Protein AF-A0A7W1UI11-F1 (afdb_monomer)

Mean predicted aligned error: 8.36 Å

Nearest PDB structures (foldseek):
  1vdd-assembly1_A  TM=9.676E-01  e=5.741E-12  Deinococcus radiodurans
  3vdu-assembly1_A-2  TM=9.686E-01  e=1.381E-11  Caldanaerobacter subterraneus subsp. tengcongensis MB4
  3vdp-assembly2_C  TM=9.507E-01  e=2.902E-11  Caldanaerobacter subterraneus subsp. tengcongensis MB4
  8k3f-assembly1_B  TM=9.286E-01  e=9.710E-10  Campylobacter jejuni
  4o6o-assembly1_B  TM=8.592E-01  e=4.621E-10  Caldanaerobacter subterraneus subsp. tengcongensis MB4

Secondary structure (DSSP, 8-state):
-----------SSSPPPSHHHHHHHHHHTSTT--HHHHHHHHHHHHHS-HHHHHHHHHHHHHHHHH-EE-TTT--EESSSS-HHHH-TTSEEEEEEE-SSHHHHHHHHHHT---EEEE-

Radius of gyration: 2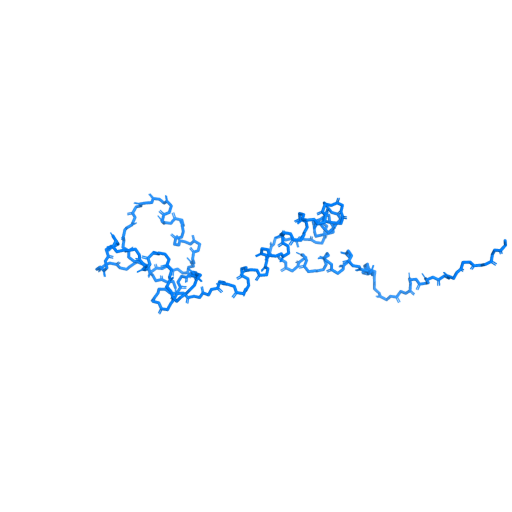2.81 Å; Cα contacts (8 Å, |Δi|>4): 113; chains: 1; bounding box: 36×31×79 Å

Solvent-accessible surface area (backbone atoms only — not comparable to full-atom values): 7187 Å² total; per-residue (Å²): 132,87,83,85,84,79,85,82,86,82,88,80,73,100,65,72,80,59,73,57,37,53,48,19,57,59,42,36,73,42,90,93,32,50,69,72,53,14,46,52,49,29,56,47,52,71,70,44,56,69,68,62,48,46,52,54,55,46,54,57,47,47,54,69,73,52,52,42,56,11,79,84,30,47,36,72,11,81,46,67,55,21,74,71,80,68,41,85,85,43,42,86,88,45,73,50,77,43,91,42,63,70,59,51,53,57,46,54,74,66,62,81,64,58,51,42,61,35,72

Sequence (119 aa):
MLETTPTKHTRANGQPQGLVARLSRELVRLPGIGQKTAQRLAFHLMKTDREEALRLADAIRDVKEGVSFCTQCRNIAEGPLCEICLDPKRDTTTILVVEEPSTLYAIEQSRAFRGLYHV

Foldseek 3Di:
DDDDDDPDDDDDPPQDDDDLSVQLVVQCVDPPAHSVNSSVVSVVLVVDDPVVSVVVVVVVVCCVPQWDAAPPARAIPSDNHHPLVVDPQADAVDEAEDDDNVVVVVVVVVVPHRHHYHD

pLDDT: mean 88.62, std 17.82, range [30.17, 98.06]

Structure (mmCIF, N/CA/C/O backbone):
data_AF-A0A7W1UI11-F1
#
_entry.id   AF-A0A7W1UI11-F1
#
loop_
_atom_site.group_PDB
_atom_site.id
_atom_site.type_symbol
_atom_site.label_atom_id
_atom_site.label_alt_id
_atom_site.label_comp_id
_atom_site.label_asym_id
_atom_site.label_entity_id
_atom_site.label_seq_id
_atom_site.pdbx_PDB_ins_code
_atom_site.Cartn_x
_atom_site.Cartn_y
_atom_site.Cartn_z
_atom_site.occupancy
_atom_site.B_iso_or_equiv
_atom_site.auth_seq_id
_atom_site.auth_comp_id
_atom_site.auth_asym_id
_atom_site.auth_atom_id
_atom_site.pdbx_PDB_model_num
ATOM 1 N N . MET A 1 1 ? 16.795 -4.894 -54.091 1.00 37.38 1 MET A N 1
ATOM 2 C CA . MET A 1 1 ? 16.949 -3.425 -54.172 1.00 37.38 1 MET A CA 1
ATOM 3 C C . MET A 1 1 ? 15.680 -2.856 -53.567 1.00 37.38 1 MET A C 1
ATOM 5 O O . MET A 1 1 ? 14.623 -3.234 -54.041 1.00 37.38 1 MET A O 1
ATOM 9 N N . LEU A 1 2 ? 15.765 -2.437 -52.298 1.00 39.41 2 LEU A N 1
ATOM 10 C CA . LEU A 1 2 ? 15.661 -1.025 -51.877 1.00 39.41 2 LEU A CA 1
ATOM 11 C C . LEU A 1 2 ? 14.221 -0.529 -52.142 1.00 39.41 2 LEU A C 1
ATOM 13 O O . LEU A 1 2 ? 13.772 -0.572 -53.271 1.00 39.41 2 LEU A O 1
ATOM 17 N N . GLU A 1 3 ? 13.429 -0.109 -51.159 1.00 30.17 3 GLU A N 1
ATOM 18 C CA . GLU A 1 3 ? 13.784 0.916 -50.180 1.00 30.17 3 GLU A CA 1
ATOM 19 C C . GLU A 1 3 ? 13.030 0.753 -48.849 1.00 30.17 3 GLU A C 1
ATOM 21 O O . GLU A 1 3 ? 11.825 0.531 -48.773 1.00 30.17 3 GLU A O 1
ATOM 26 N N . THR A 1 4 ? 13.806 0.893 -47.781 1.00 41.31 4 THR A N 1
ATOM 27 C CA . THR A 1 4 ? 13.412 1.103 -46.393 1.00 41.31 4 THR A CA 1
ATOM 28 C C . THR A 1 4 ? 12.702 2.447 -46.222 1.00 41.31 4 THR A C 1
ATOM 30 O O . THR A 1 4 ? 13.314 3.492 -46.451 1.00 41.31 4 THR A O 1
ATOM 33 N N . THR A 1 5 ? 11.459 2.453 -45.739 1.00 38.31 5 THR A N 1
ATOM 34 C CA . THR A 1 5 ? 10.789 3.692 -45.314 1.00 38.31 5 THR A CA 1
ATOM 35 C C . THR A 1 5 ? 11.378 4.163 -43.975 1.00 38.31 5 THR A C 1
ATOM 37 O O . THR A 1 5 ? 11.364 3.402 -43.005 1.00 38.31 5 THR A O 1
ATOM 40 N N . PRO A 1 6 ? 11.901 5.398 -43.873 1.00 42.25 6 PRO A N 1
ATOM 41 C CA . PRO A 1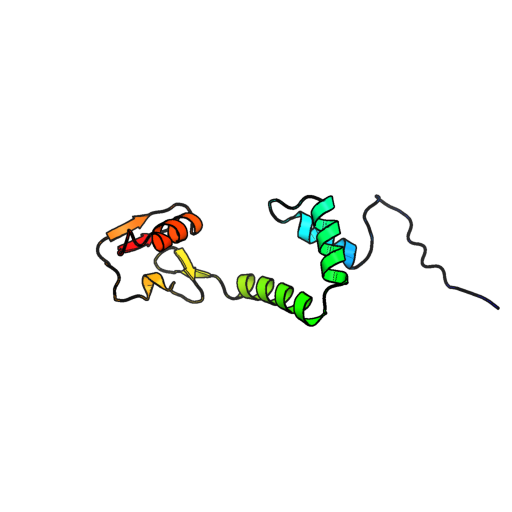 6 ? 12.587 5.868 -42.680 1.00 42.25 6 PRO A CA 1
ATOM 42 C C . PRO A 1 6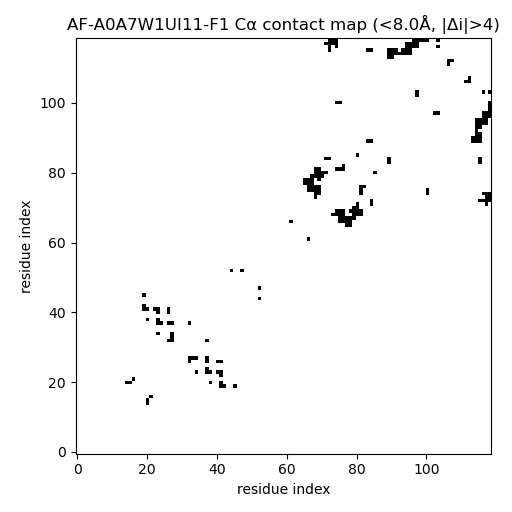 ? 11.587 6.479 -41.690 1.00 42.25 6 PRO A C 1
ATOM 44 O O . PRO A 1 6 ? 11.067 7.573 -41.911 1.00 42.25 6 PRO A O 1
ATOM 47 N N . THR A 1 7 ? 11.355 5.836 -40.546 1.00 49.25 7 THR A N 1
ATOM 48 C CA . THR A 1 7 ? 10.735 6.496 -39.386 1.00 49.25 7 THR A CA 1
ATOM 49 C C . THR A 1 7 ? 11.756 7.433 -38.741 1.00 49.25 7 THR A C 1
ATOM 51 O O . THR A 1 7 ? 12.458 7.101 -37.789 1.00 49.25 7 THR A O 1
ATOM 54 N N . LYS A 1 8 ? 11.854 8.647 -39.293 1.00 43.69 8 LYS A N 1
ATOM 55 C CA . LYS A 1 8 ? 12.541 9.786 -38.674 1.00 43.69 8 LYS A CA 1
ATOM 56 C C . LYS A 1 8 ? 11.945 10.042 -37.281 1.00 43.69 8 LYS A C 1
ATOM 58 O O . LYS A 1 8 ? 10.849 10.578 -37.151 1.00 43.69 8 LYS A O 1
ATOM 63 N N . HIS A 1 9 ? 12.681 9.685 -36.233 1.00 51.69 9 HIS A N 1
ATOM 64 C CA . HIS A 1 9 ? 12.420 10.093 -34.849 1.00 51.69 9 HIS A CA 1
ATOM 65 C C . HIS A 1 9 ? 13.489 11.099 -34.413 1.00 51.69 9 HIS A C 1
ATOM 67 O O . HIS A 1 9 ? 14.541 10.737 -33.895 1.00 51.69 9 HIS A O 1
ATOM 73 N N . THR A 1 10 ? 13.269 12.385 -34.693 1.00 44.38 10 THR A N 1
ATOM 74 C CA . THR A 1 10 ? 14.129 13.524 -34.303 1.00 44.38 10 THR A CA 1
ATOM 75 C C . THR A 1 10 ? 13.267 14.791 -34.491 1.00 44.38 10 THR A C 1
ATOM 77 O O . THR A 1 10 ? 12.758 14.952 -35.591 1.00 44.38 10 THR A O 1
ATOM 80 N N 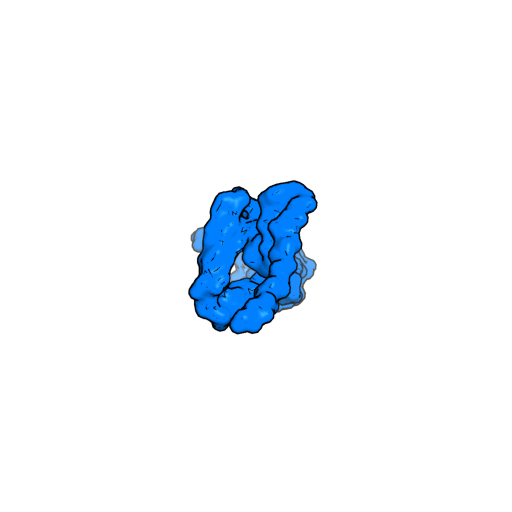. ARG A 1 11 ? 12.993 15.738 -33.577 1.00 51.81 11 ARG A N 1
ATOM 81 C CA . ARG A 1 11 ? 13.458 16.151 -32.233 1.00 51.81 11 ARG A CA 1
ATOM 82 C C . ARG A 1 11 ? 12.410 17.138 -31.654 1.00 51.81 11 ARG A C 1
ATOM 84 O O . ARG A 1 11 ? 11.914 17.956 -32.418 1.00 51.81 11 ARG A O 1
ATOM 91 N N . ALA A 1 12 ? 12.179 17.136 -30.335 1.00 42.69 12 ALA A N 1
ATOM 92 C CA . ALA A 1 12 ? 11.861 18.315 -29.501 1.00 42.69 12 ALA A CA 1
ATOM 93 C C . ALA A 1 12 ? 11.927 17.876 -28.022 1.00 42.69 12 ALA A C 1
ATOM 95 O O . ALA A 1 12 ? 11.048 17.160 -27.557 1.00 42.69 12 ALA A O 1
ATOM 96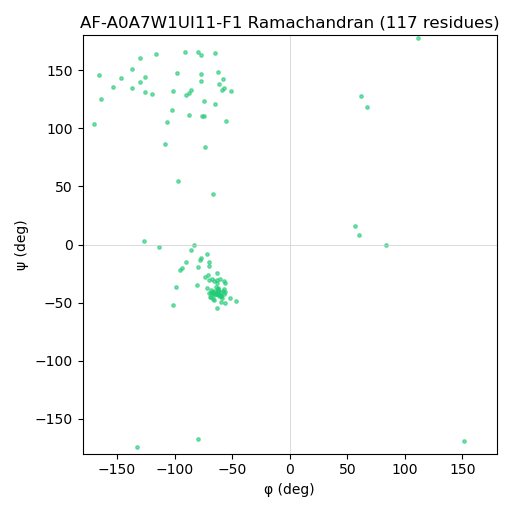 N N . ASN A 1 13 ? 13.006 18.250 -27.323 1.00 43.34 13 ASN A N 1
ATOM 97 C CA . ASN A 1 13 ? 13.445 17.751 -26.006 1.00 43.34 13 ASN A CA 1
ATOM 98 C C . ASN A 1 13 ? 13.775 16.247 -25.970 1.00 43.34 13 ASN A C 1
ATOM 100 O O . ASN A 1 13 ? 12.990 15.414 -26.400 1.00 43.34 13 ASN A O 1
ATOM 104 N N . GLY A 1 14 ? 14.962 15.890 -25.466 1.00 48.75 14 GLY A N 1
ATOM 105 C CA . GLY A 1 14 ? 15.543 14.534 -25.451 1.00 48.75 14 GLY A CA 1
ATOM 106 C C . GLY A 1 14 ? 14.824 13.500 -24.573 1.00 48.75 14 GLY A C 1
ATOM 107 O O . GLY A 1 14 ? 15.468 12.750 -23.848 1.00 48.75 14 GLY A O 1
ATOM 108 N N . GLN A 1 15 ? 13.495 13.469 -24.606 1.00 54.09 15 GLN A N 1
ATOM 109 C CA . GLN A 1 15 ? 12.672 12.457 -23.969 1.00 54.09 15 GLN A CA 1
ATOM 110 C C . GLN A 1 15 ? 12.513 11.262 -24.921 1.00 54.09 15 GLN A C 1
ATOM 112 O O . GLN A 1 15 ? 12.206 11.452 -26.101 1.00 54.09 15 GLN A O 1
ATOM 117 N N . PRO A 1 16 ? 12.692 10.024 -24.437 1.00 53.31 16 PRO A N 1
ATOM 118 C CA . PRO A 1 16 ? 12.475 8.845 -25.259 1.00 53.31 16 PRO A CA 1
ATOM 119 C C . PRO A 1 16 ? 11.003 8.780 -25.730 1.00 53.31 16 PRO A C 1
ATOM 121 O O . PRO A 1 16 ? 10.065 9.096 -24.989 1.00 53.31 16 PRO A O 1
ATOM 124 N N . GLN A 1 17 ? 10.797 8.422 -26.999 1.00 67.19 17 GLN A N 1
ATOM 125 C CA . GLN A 1 17 ? 9.484 8.178 -27.611 1.00 67.19 17 GLN A CA 1
ATOM 126 C C . GLN A 1 17 ? 9.211 6.662 -27.606 1.00 67.19 17 GLN A C 1
ATOM 128 O O . GLN A 1 17 ? 10.149 5.871 -27.682 1.00 67.19 17 GLN A O 1
ATOM 133 N N . GLY A 1 18 ? 7.945 6.246 -27.475 1.00 87.69 18 GLY A N 1
ATOM 134 C CA . GLY A 1 18 ? 7.541 4.828 -27.457 1.00 87.69 18 GLY A CA 1
ATOM 135 C C . GLY A 1 18 ? 7.015 4.306 -26.110 1.00 87.69 18 GLY A C 1
ATOM 136 O O . GLY A 1 18 ? 6.961 5.028 -25.111 1.00 87.69 18 GLY A O 1
ATOM 137 N N . LEU A 1 19 ? 6.597 3.033 -26.088 1.00 92.31 19 LEU A N 1
ATOM 138 C CA . LEU A 1 19 ? 5.901 2.407 -24.949 1.00 92.31 19 LEU A CA 1
ATOM 139 C C . LEU A 1 19 ? 6.764 2.339 -23.678 1.00 92.31 19 LEU A C 1
ATOM 141 O O . LEU A 1 19 ? 6.298 2.696 -22.598 1.00 92.31 19 LEU A O 1
ATOM 145 N N . VAL A 1 20 ? 8.043 1.974 -23.813 1.00 92.44 20 VAL A N 1
ATOM 146 C CA . VAL A 1 20 ? 8.999 1.908 -22.688 1.00 92.44 20 VAL A CA 1
ATOM 147 C C . VAL A 1 20 ? 9.203 3.282 -22.052 1.00 92.44 20 VAL A C 1
ATOM 149 O O . VAL A 1 20 ? 9.263 3.420 -20.832 1.00 92.44 20 VAL A O 1
ATOM 152 N N . ALA A 1 21 ? 9.258 4.327 -22.874 1.00 92.50 21 ALA A N 1
ATOM 153 C CA . ALA A 1 21 ? 9.430 5.687 -22.397 1.00 92.50 21 ALA A CA 1
ATOM 154 C C . ALA A 1 21 ? 8.211 6.200 -21.629 1.00 92.50 21 ALA A C 1
ATOM 156 O O . ALA A 1 21 ? 8.355 6.887 -20.620 1.00 92.50 21 ALA A O 1
ATOM 157 N N . ARG A 1 22 ? 7.007 5.848 -22.098 1.00 95.19 22 ARG A N 1
ATOM 158 C CA . ARG A 1 22 ? 5.762 6.127 -21.378 1.00 95.19 22 ARG A CA 1
ATOM 159 C C . ARG A 1 22 ? 5.777 5.464 -20.002 1.00 95.19 22 ARG A C 1
ATOM 161 O O . ARG A 1 22 ? 5.542 6.157 -19.020 1.00 95.19 22 ARG A O 1
ATOM 168 N N . LEU A 1 23 ? 6.112 4.175 -19.930 1.00 96.19 23 LEU A N 1
ATOM 169 C CA . LEU A 1 23 ? 6.206 3.452 -18.659 1.00 96.19 23 LEU A CA 1
ATOM 170 C C . LEU A 1 23 ? 7.225 4.101 -17.712 1.00 96.19 23 LEU A C 1
ATOM 172 O O . LEU A 1 23 ? 6.913 4.357 -16.555 1.00 96.19 23 LEU A O 1
ATOM 176 N N . SER A 1 24 ? 8.412 4.452 -18.217 1.00 96.25 24 SER A N 1
ATOM 177 C CA . SER A 1 24 ? 9.424 5.153 -17.420 1.00 96.25 24 SER A CA 1
ATOM 178 C C . SER A 1 24 ? 8.905 6.477 -16.853 1.00 96.25 24 SER A C 1
ATOM 180 O O . SER A 1 24 ? 9.214 6.796 -15.711 1.00 96.25 24 SER A O 1
ATOM 182 N N . ARG A 1 25 ? 8.122 7.257 -17.611 1.00 95.69 25 ARG A N 1
ATOM 183 C CA . ARG A 1 25 ? 7.560 8.525 -17.114 1.00 95.69 25 ARG A CA 1
ATOM 184 C C . ARG A 1 25 ? 6.555 8.322 -15.987 1.00 95.69 25 ARG A C 1
ATOM 186 O O . ARG A 1 25 ? 6.592 9.091 -15.034 1.00 95.69 25 ARG A O 1
ATOM 193 N N . GLU A 1 26 ? 5.702 7.303 -16.065 1.00 96.69 26 GLU A N 1
ATOM 194 C CA . GLU A 1 26 ? 4.766 7.008 -14.972 1.00 96.69 26 GLU A CA 1
ATOM 195 C C . GLU A 1 26 ? 5.505 6.523 -13.719 1.00 96.69 26 GLU A C 1
ATOM 197 O O . GLU A 1 26 ? 5.211 6.982 -12.619 1.00 96.69 26 GLU A O 1
ATOM 202 N N . LEU A 1 27 ? 6.532 5.681 -13.877 1.00 97.31 27 LEU A N 1
ATOM 203 C CA . LEU A 1 27 ? 7.320 5.173 -12.749 1.00 97.31 27 LEU A CA 1
ATOM 204 C C . LEU A 1 27 ? 8.068 6.278 -11.989 1.00 97.31 27 LEU A C 1
ATOM 206 O O . LEU A 1 27 ? 8.202 6.180 -10.775 1.00 97.31 27 LEU A O 1
ATOM 210 N N . VAL A 1 28 ? 8.518 7.344 -12.663 1.00 97.50 28 VAL A N 1
ATOM 211 C CA . VAL A 1 28 ? 9.163 8.504 -12.007 1.00 97.50 28 VAL A CA 1
ATOM 212 C C . VAL A 1 28 ? 8.225 9.237 -11.046 1.00 97.50 28 VAL A C 1
ATOM 214 O O . VAL A 1 28 ? 8.688 9.911 -10.131 1.00 97.50 28 VAL A O 1
ATOM 217 N N . ARG A 1 29 ? 6.908 9.145 -11.245 1.00 96.38 29 ARG A N 1
ATOM 218 C CA . ARG A 1 29 ? 5.930 9.846 -10.399 1.00 96.38 29 ARG A CA 1
ATOM 219 C C . ARG A 1 29 ? 5.728 9.166 -9.047 1.00 96.38 29 ARG A C 1
ATOM 221 O O . ARG A 1 29 ? 5.089 9.751 -8.177 1.00 96.38 29 ARG A O 1
ATOM 228 N N . LEU A 1 30 ? 6.239 7.948 -8.877 1.00 97.12 30 LEU A N 1
ATOM 229 C CA . LEU A 1 30 ? 6.156 7.220 -7.619 1.00 97.12 30 LEU A CA 1
ATOM 230 C C . LEU A 1 30 ? 7.191 7.758 -6.616 1.00 97.12 30 LEU A C 1
ATOM 232 O O . LEU A 1 30 ? 8.331 8.049 -7.000 1.00 97.12 30 LEU A O 1
ATOM 236 N N . PRO A 1 31 ? 6.828 7.873 -5.326 1.00 96.44 31 PRO A N 1
ATOM 237 C CA . PRO 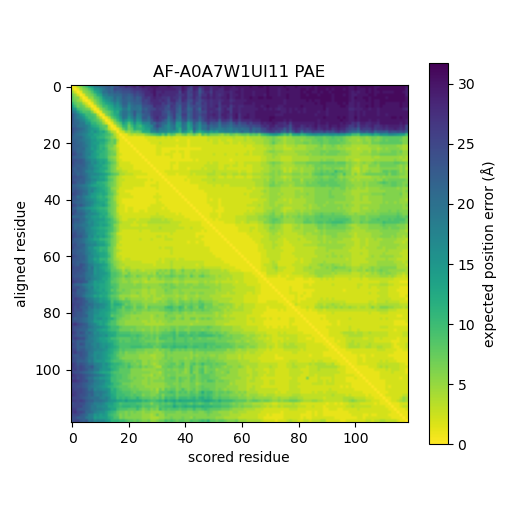A 1 31 ? 7.753 8.343 -4.303 1.00 96.44 31 PRO A CA 1
ATOM 238 C C . PRO A 1 31 ? 8.985 7.429 -4.234 1.00 96.44 31 PRO A C 1
ATOM 240 O O . PRO A 1 31 ? 8.876 6.205 -4.239 1.00 96.44 31 PRO A O 1
ATOM 243 N N . GLY A 1 32 ? 10.176 8.031 -4.196 1.00 96.81 32 GLY A N 1
ATOM 244 C CA . GLY A 1 32 ? 11.447 7.303 -4.107 1.00 96.81 32 GLY A CA 1
ATOM 245 C C . GLY A 1 32 ? 12.016 6.778 -5.434 1.00 96.81 32 GLY A C 1
ATOM 246 O O . GLY A 1 32 ? 13.112 6.214 -5.433 1.00 96.81 32 GLY A O 1
ATOM 247 N N . ILE A 1 33 ? 11.351 6.986 -6.580 1.00 97.69 33 ILE A N 1
ATOM 248 C CA . ILE A 1 33 ? 11.841 6.517 -7.887 1.00 97.69 33 ILE A CA 1
ATOM 249 C C . ILE A 1 33 ? 12.366 7.679 -8.743 1.00 97.69 33 ILE A C 1
ATOM 251 O O . ILE A 1 33 ? 11.620 8.433 -9.357 1.00 97.69 33 ILE A O 1
ATOM 255 N N . GLY A 1 34 ? 13.693 7.782 -8.859 1.00 96.19 34 GLY 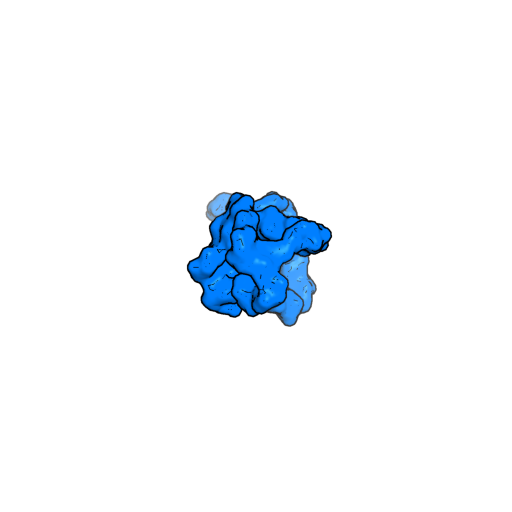A N 1
ATOM 256 C CA . GLY A 1 34 ? 14.345 8.722 -9.780 1.00 96.19 34 GLY A CA 1
ATOM 257 C C . GLY A 1 34 ? 14.384 8.240 -11.239 1.00 96.19 34 GLY A C 1
ATOM 258 O O . GLY A 1 34 ? 14.243 7.050 -11.520 1.00 96.19 34 GLY A O 1
ATOM 259 N N . GLN A 1 35 ? 14.682 9.154 -12.174 1.00 96.00 35 GLN A N 1
ATOM 260 C CA . GLN A 1 35 ? 14.754 8.904 -13.631 1.00 96.00 35 GLN A CA 1
ATOM 261 C C . GLN A 1 35 ? 15.551 7.642 -14.009 1.00 96.00 35 GLN A C 1
ATOM 263 O O . GLN A 1 35 ? 15.069 6.791 -14.754 1.00 96.00 35 GLN A O 1
ATOM 268 N N . LYS A 1 36 ? 16.761 7.481 -13.451 1.00 94.94 36 LYS A N 1
ATOM 269 C CA . LYS A 1 36 ? 17.635 6.326 -13.725 1.00 94.94 36 LYS 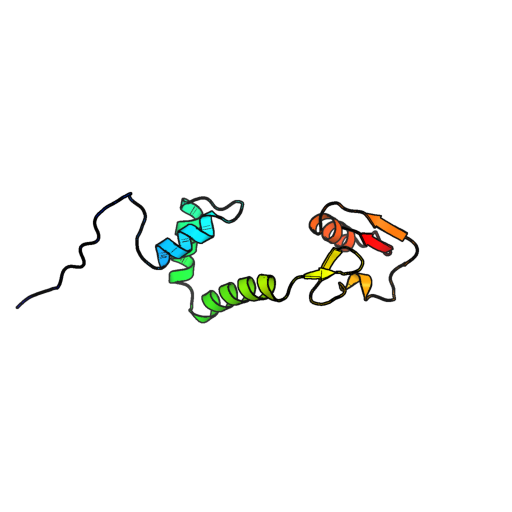A CA 1
ATOM 270 C C . LYS A 1 36 ? 17.010 5.007 -13.258 1.00 94.94 36 LYS A C 1
ATOM 272 O O . LYS A 1 36 ? 17.104 3.995 -13.951 1.00 94.94 36 LYS A O 1
ATOM 277 N N . THR A 1 37 ? 16.367 5.017 -12.091 1.00 97.81 37 THR A N 1
ATOM 278 C CA . THR A 1 37 ? 15.680 3.846 -11.534 1.00 97.81 37 THR A CA 1
ATOM 279 C C . THR A 1 37 ? 14.442 3.503 -12.355 1.00 97.81 37 THR A C 1
ATOM 281 O O . THR A 1 37 ? 14.272 2.343 -12.716 1.00 97.81 37 THR A O 1
ATOM 284 N N . ALA A 1 38 ? 13.627 4.495 -12.716 1.00 97.50 38 ALA A N 1
ATOM 285 C CA . ALA A 1 38 ? 12.439 4.303 -13.542 1.00 97.50 38 ALA A CA 1
ATOM 286 C C . ALA A 1 38 ? 12.772 3.708 -14.914 1.00 97.50 38 ALA A C 1
ATOM 288 O O . ALA A 1 38 ? 12.138 2.745 -15.338 1.00 97.50 38 ALA A O 1
ATOM 289 N N . GLN A 1 39 ? 13.815 4.216 -15.577 1.00 95.81 39 GLN A N 1
ATOM 290 C CA . GLN A 1 39 ? 14.272 3.674 -16.855 1.00 95.81 39 GLN A CA 1
ATOM 291 C C . GLN A 1 39 ? 14.722 2.213 -16.709 1.00 95.81 39 GLN A C 1
ATOM 293 O O . GLN A 1 39 ? 14.348 1.366 -17.520 1.00 95.81 39 GLN A O 1
ATOM 298 N N . ARG A 1 40 ? 15.486 1.897 -15.653 1.00 96.62 40 ARG A N 1
ATOM 299 C CA . ARG A 1 40 ? 15.922 0.524 -15.355 1.00 96.62 40 ARG A CA 1
ATOM 300 C C . ARG A 1 40 ? 14.732 -0.415 -15.136 1.00 96.62 40 ARG A C 1
ATOM 302 O O . ARG A 1 40 ? 14.730 -1.511 -15.686 1.00 96.62 40 ARG A O 1
ATOM 309 N N . LEU A 1 41 ? 13.729 0.018 -14.373 1.00 97.69 41 LEU A N 1
ATOM 310 C CA . LEU A 1 41 ? 12.508 -0.752 -14.121 1.00 97.69 41 LEU A CA 1
ATOM 311 C C . LEU A 1 41 ? 11.677 -0.943 -15.396 1.00 97.69 41 LEU A C 1
ATOM 313 O O . LEU A 1 41 ? 11.219 -2.049 -15.662 1.00 97.69 41 LEU A O 1
ATOM 317 N N . ALA A 1 42 ? 11.546 0.089 -16.233 1.00 96.44 42 ALA A N 1
ATOM 318 C CA . ALA A 1 42 ? 10.826 -0.011 -17.500 1.00 96.44 42 ALA A CA 1
ATOM 319 C C . ALA A 1 42 ? 11.479 -1.025 -18.458 1.00 96.44 42 ALA A C 1
ATOM 321 O O . ALA A 1 42 ? 10.783 -1.824 -19.082 1.00 96.44 42 ALA A O 1
ATOM 322 N N . PHE A 1 43 ? 12.814 -1.039 -18.548 1.00 95.88 43 PHE A N 1
ATOM 323 C CA . PHE A 1 43 ? 13.533 -2.047 -19.335 1.00 95.88 43 PHE A CA 1
ATOM 324 C C . PHE A 1 43 ? 13.477 -3.447 -18.728 1.00 95.88 43 PHE A C 1
ATOM 326 O O . PHE A 1 43 ? 13.525 -4.417 -19.481 1.00 95.88 43 PHE A O 1
ATOM 333 N N . HIS A 1 44 ? 13.402 -3.562 -17.401 1.00 96.94 44 HIS A N 1
ATOM 334 C CA . HIS A 1 44 ? 13.179 -4.844 -16.744 1.00 96.94 44 HIS A CA 1
ATOM 335 C C . HIS A 1 44 ? 11.808 -5.406 -17.136 1.00 96.94 44 HIS A C 1
ATOM 337 O O . HIS A 1 44 ? 11.765 -6.465 -17.747 1.00 96.94 44 HIS A O 1
ATOM 343 N N . LEU A 1 45 ? 10.729 -4.639 -16.941 1.00 96.38 45 LEU A N 1
ATOM 344 C CA . LEU A 1 45 ? 9.358 -5.053 -17.274 1.00 96.38 45 LEU A CA 1
ATOM 345 C C . LEU A 1 45 ? 9.152 -5.373 -18.762 1.00 96.38 45 LEU A C 1
ATOM 347 O O . LEU A 1 45 ? 8.335 -6.218 -19.098 1.00 96.38 45 LEU A O 1
ATOM 351 N N . MET A 1 46 ? 9.899 -4.725 -19.660 1.00 94.94 46 MET A N 1
ATOM 352 C CA . MET A 1 46 ? 9.893 -5.056 -21.092 1.00 94.94 46 MET A CA 1
ATOM 353 C C . MET A 1 46 ? 10.457 -6.459 -21.382 1.00 94.94 46 MET A C 1
ATOM 355 O O . MET A 1 46 ? 10.075 -7.072 -22.373 1.00 94.94 46 MET A O 1
ATOM 359 N N . LYS A 1 47 ? 11.410 -6.929 -20.568 1.00 95.50 47 LYS A N 1
ATOM 360 C CA . LYS A 1 47 ? 12.066 -8.239 -20.713 1.00 95.50 47 LYS A CA 1
ATOM 361 C C . LYS A 1 47 ? 11.400 -9.332 -19.876 1.00 95.50 47 LYS A C 1
ATOM 363 O O . LYS A 1 47 ? 11.642 -10.501 -20.146 1.00 95.50 47 LYS A O 1
ATOM 368 N N . THR A 1 48 ? 10.641 -8.946 -18.855 1.00 96.81 48 THR A N 1
ATOM 369 C CA . THR A 1 48 ? 9.838 -9.842 -18.023 1.00 96.81 48 THR A CA 1
ATOM 370 C C . THR A 1 48 ? 8.767 -10.539 -18.861 1.00 96.81 48 THR A C 1
ATOM 372 O O . THR A 1 48 ? 8.247 -9.967 -19.824 1.00 96.81 48 THR A O 1
ATOM 375 N N . ASP A 1 49 ? 8.412 -11.764 -18.478 1.00 97.94 49 ASP A N 1
ATOM 376 C CA . ASP A 1 49 ? 7.350 -12.515 -19.135 1.00 97.94 49 ASP A CA 1
ATOM 377 C C . ASP A 1 49 ? 6.019 -11.757 -19.090 1.00 97.94 49 ASP A C 1
ATOM 379 O O . ASP A 1 49 ? 5.665 -11.110 -18.098 1.00 97.94 49 ASP A O 1
ATOM 383 N N . ARG A 1 50 ? 5.247 -11.860 -20.179 1.00 97.25 50 ARG A N 1
ATOM 384 C CA . ARG A 1 50 ? 3.985 -11.126 -20.352 1.00 97.25 50 ARG A CA 1
ATOM 385 C C . ARG A 1 50 ? 3.043 -11.312 -19.164 1.00 97.25 50 ARG A C 1
ATOM 387 O O . ARG A 1 50 ? 2.460 -10.335 -18.706 1.00 97.25 50 ARG A O 1
ATOM 394 N N . GLU A 1 51 ? 2.871 -12.544 -18.693 1.00 97.88 51 GLU A N 1
ATOM 395 C CA . GLU A 1 51 ? 1.959 -12.838 -17.584 1.00 97.88 51 GLU A CA 1
ATOM 396 C C . GLU A 1 51 ? 2.395 -12.151 -16.293 1.00 97.88 51 GLU A C 1
ATOM 398 O O . GLU A 1 51 ? 1.569 -11.572 -15.600 1.00 97.88 51 GLU A O 1
ATOM 403 N N . GLU A 1 52 ? 3.689 -12.154 -15.985 1.00 97.25 52 GLU A N 1
ATOM 404 C CA . GLU A 1 52 ? 4.209 -11.516 -14.779 1.00 97.25 52 GLU A CA 1
ATOM 405 C C . GLU A 1 52 ? 4.082 -9.989 -14.839 1.00 97.25 52 GLU A C 1
ATOM 407 O O . GLU A 1 52 ? 3.639 -9.370 -13.869 1.00 97.25 52 GLU A O 1
ATOM 412 N N . ALA A 1 53 ? 4.374 -9.382 -15.993 1.00 97.12 53 ALA A N 1
ATOM 413 C CA . ALA A 1 53 ? 4.181 -7.949 -16.191 1.00 97.12 53 ALA A CA 1
ATOM 414 C C . ALA A 1 53 ? 2.700 -7.539 -16.070 1.00 97.12 53 ALA A C 1
ATOM 416 O O . ALA A 1 53 ? 2.390 -6.500 -15.481 1.00 97.12 53 ALA A O 1
ATOM 417 N N . LEU A 1 54 ? 1.781 -8.353 -16.603 1.00 97.81 54 LEU A N 1
ATOM 418 C CA . LEU A 1 54 ? 0.344 -8.094 -16.507 1.00 97.81 54 LEU A CA 1
ATOM 419 C C . LEU A 1 54 ? -0.193 -8.312 -15.089 1.00 97.81 54 LEU A C 1
ATOM 421 O O . LEU A 1 54 ? -0.970 -7.481 -14.636 1.00 97.81 54 LEU A O 1
ATOM 425 N N . ARG A 1 55 ? 0.290 -9.317 -14.343 1.00 98.06 55 ARG A N 1
ATOM 426 C CA . ARG A 1 55 ? -0.072 -9.499 -12.924 1.00 98.06 55 ARG A CA 1
ATOM 427 C C . ARG A 1 55 ? 0.228 -8.258 -12.082 1.00 98.06 55 ARG A C 1
ATOM 429 O O . ARG A 1 55 ? -0.582 -7.885 -11.241 1.00 98.06 55 ARG A O 1
ATOM 436 N N . LEU A 1 56 ? 1.364 -7.594 -12.310 1.00 97.50 56 LEU A N 1
ATOM 437 C CA . LEU A 1 56 ? 1.680 -6.338 -11.620 1.00 97.50 56 LEU A CA 1
ATOM 438 C C . LEU A 1 56 ? 0.718 -5.208 -12.016 1.00 97.50 56 LEU A C 1
ATOM 440 O O . LEU A 1 56 ? 0.274 -4.447 -11.157 1.00 97.50 56 LEU A O 1
ATOM 444 N N . ALA A 1 57 ? 0.404 -5.080 -13.308 1.00 97.44 57 ALA A N 1
ATOM 445 C CA . ALA A 1 57 ? -0.540 -4.072 -13.788 1.00 97.44 57 ALA A CA 1
ATOM 446 C C . ALA A 1 57 ? -1.947 -4.285 -13.207 1.00 97.44 57 ALA A C 1
ATOM 448 O O . ALA A 1 57 ? -2.612 -3.314 -12.846 1.00 97.44 57 ALA A O 1
ATOM 449 N N . ASP A 1 58 ? -2.363 -5.544 -13.083 1.00 98.06 58 ASP A N 1
ATOM 450 C CA . ASP A 1 58 ? -3.631 -5.935 -12.481 1.00 98.06 58 ASP A CA 1
ATOM 451 C C . ASP A 1 58 ? -3.643 -5.620 -10.983 1.00 98.06 58 ASP A C 1
ATOM 453 O O . ASP A 1 58 ? -4.538 -4.917 -10.542 1.00 98.06 58 ASP A O 1
ATOM 457 N N . ALA A 1 59 ? -2.594 -5.961 -10.227 1.00 97.81 59 ALA A N 1
ATOM 4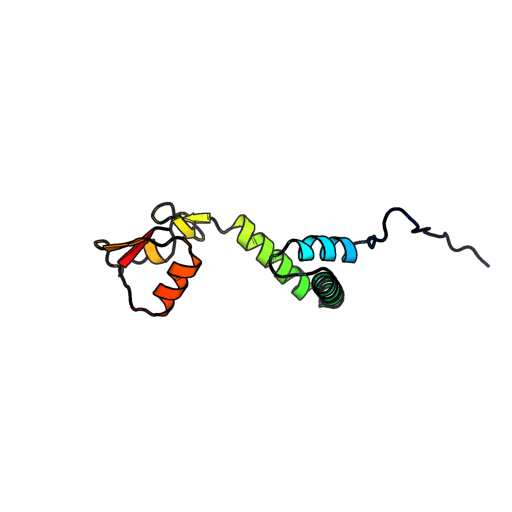58 C CA . ALA A 1 59 ? -2.505 -5.610 -8.805 1.00 97.81 59 ALA A CA 1
ATOM 459 C C . ALA A 1 59 ? -2.609 -4.091 -8.545 1.00 97.81 59 ALA A C 1
ATOM 461 O O . ALA A 1 59 ? -3.247 -3.655 -7.586 1.00 97.81 59 ALA A O 1
ATOM 462 N N . ILE A 1 60 ? -2.006 -3.265 -9.412 1.00 97.12 60 ILE A N 1
ATOM 463 C CA . ILE A 1 60 ? -2.135 -1.799 -9.336 1.00 97.12 60 ILE A CA 1
ATOM 464 C C . ILE A 1 60 ? -3.587 -1.364 -9.581 1.00 97.12 60 ILE A C 1
ATOM 466 O O . ILE A 1 60 ? -4.086 -0.473 -8.889 1.00 97.12 60 ILE A O 1
ATOM 470 N N . ARG A 1 61 ? -4.255 -1.966 -10.572 1.00 97.62 61 ARG A N 1
ATOM 471 C CA . ARG A 1 61 ? -5.657 -1.678 -10.892 1.00 97.62 61 ARG A CA 1
ATOM 472 C C . ARG A 1 61 ? -6.578 -2.106 -9.751 1.00 97.62 61 ARG A C 1
ATOM 474 O O . ARG A 1 61 ? -7.376 -1.292 -9.299 1.00 97.62 61 ARG A O 1
ATOM 481 N N . ASP A 1 62 ? -6.399 -3.317 -9.240 1.00 96.06 62 ASP A N 1
ATOM 482 C CA . ASP A 1 62 ? -7.232 -3.913 -8.199 1.00 96.06 62 ASP A CA 1
ATOM 483 C C . ASP A 1 62 ? -7.188 -3.083 -6.912 1.00 96.06 62 ASP A C 1
ATOM 485 O O . ASP A 1 62 ? -8.234 -2.770 -6.352 1.00 96.06 62 ASP A O 1
ATOM 489 N N . VAL A 1 63 ? -6.012 -2.605 -6.483 1.00 94.94 63 VAL A N 1
ATOM 490 C CA . VAL A 1 63 ? -5.926 -1.689 -5.329 1.00 94.94 63 VAL A CA 1
ATOM 491 C C . VAL A 1 63 ? -6.637 -0.366 -5.611 1.00 94.94 63 VAL A C 1
ATOM 493 O O . VAL A 1 63 ? -7.255 0.208 -4.719 1.00 94.94 63 VAL A O 1
ATOM 496 N N . LYS A 1 64 ? -6.573 0.152 -6.842 1.00 94.44 64 LYS A N 1
ATOM 497 C CA . LYS A 1 64 ? -7.204 1.436 -7.165 1.00 94.44 64 LYS A CA 1
ATOM 498 C C . LYS A 1 64 ? -8.731 1.353 -7.256 1.00 94.44 64 LYS A C 1
ATOM 500 O O . LYS A 1 64 ? -9.390 2.366 -7.021 1.00 94.44 64 LYS A O 1
ATOM 505 N N . GLU A 1 65 ? -9.263 0.188 -7.610 1.00 94.44 65 GLU A N 1
ATOM 506 C CA . GLU A 1 65 ? -10.694 -0.051 -7.827 1.00 94.44 65 GLU A CA 1
ATOM 507 C C . GLU A 1 65 ? -11.384 -0.706 -6.621 1.00 94.44 65 GLU A C 1
ATOM 509 O O . GLU A 1 65 ? -12.533 -0.381 -6.329 1.00 94.44 65 GLU A O 1
ATOM 514 N N . GLY A 1 66 ? -10.697 -1.606 -5.916 1.00 92.44 66 GLY A N 1
ATOM 515 C CA . GLY A 1 66 ? -11.255 -2.424 -4.837 1.00 92.44 66 GLY A CA 1
ATOM 516 C C . GLY A 1 66 ? -11.039 -1.869 -3.430 1.00 92.44 66 GLY A C 1
ATOM 517 O O . GLY A 1 66 ? -11.798 -2.207 -2.521 1.00 92.44 66 GLY A O 1
ATOM 518 N N . VAL A 1 67 ? -10.044 -0.998 -3.230 1.00 93.75 67 VAL A N 1
ATOM 519 C CA . VAL A 1 67 ? -9.769 -0.426 -1.907 1.00 93.75 67 VAL A CA 1
ATOM 520 C C . VAL A 1 67 ? -10.550 0.864 -1.692 1.00 93.75 67 VAL A C 1
ATOM 522 O O . VAL A 1 67 ? -10.475 1.816 -2.470 1.00 93.75 67 VAL A O 1
ATOM 525 N N . SER A 1 68 ? -11.253 0.917 -0.566 1.00 94.38 68 SER A N 1
ATOM 526 C CA . SER A 1 68 ? -11.966 2.095 -0.087 1.00 94.38 68 SER A CA 1
ATOM 527 C C . SER A 1 68 ? -11.666 2.354 1.392 1.00 94.38 68 SER A C 1
ATOM 529 O O . SER A 1 68 ? -10.803 1.710 1.995 1.00 94.38 68 SER A O 1
ATOM 531 N N . PHE A 1 69 ? -12.353 3.335 1.976 1.00 95.62 69 PHE A N 1
ATOM 532 C CA . PHE A 1 69 ? -12.238 3.642 3.397 1.00 95.62 69 PHE A CA 1
ATOM 533 C C . PHE A 1 69 ? -13.422 3.063 4.159 1.00 95.62 69 PHE A C 1
ATOM 535 O O . PHE A 1 69 ? -14.574 3.312 3.803 1.00 95.62 69 PHE A O 1
ATOM 542 N N . CYS A 1 70 ? -13.120 2.376 5.257 1.00 97.44 70 CYS A N 1
ATOM 543 C CA . CYS A 1 70 ? -14.093 1.886 6.220 1.00 97.44 70 CYS A CA 1
ATOM 544 C C . CYS A 1 70 ? -15.032 3.017 6.662 1.00 97.44 70 CYS A C 1
ATOM 546 O O . CYS A 1 70 ? -14.581 4.098 7.059 1.00 97.44 70 CYS A O 1
ATOM 548 N N . THR A 1 71 ? -16.340 2.759 6.654 1.00 97.56 71 THR A N 1
ATOM 549 C CA . THR A 1 71 ? -17.357 3.749 7.040 1.00 97.56 71 THR A CA 1
ATOM 550 C C . THR A 1 71 ? -17.354 4.069 8.536 1.00 97.56 71 THR A C 1
ATOM 552 O O . THR A 1 71 ? -17.944 5.067 8.935 1.00 97.56 71 THR A O 1
ATOM 555 N N . GLN A 1 72 ? -16.698 3.246 9.362 1.00 96.56 72 GLN A N 1
ATOM 556 C CA . GLN A 1 72 ? -16.656 3.396 10.821 1.00 96.56 72 GLN A CA 1
ATOM 557 C C . GLN A 1 72 ? -15.348 4.020 11.324 1.00 96.56 72 GLN A C 1
ATOM 559 O O . GLN A 1 72 ? -15.374 4.981 12.088 1.00 96.56 72 GLN A O 1
ATOM 564 N N . CYS A 1 73 ? -14.202 3.473 10.913 1.00 96.62 73 CYS A N 1
ATOM 565 C CA . CYS A 1 73 ? -12.895 3.869 11.447 1.00 96.62 73 CYS A CA 1
ATOM 566 C C . CYS A 1 73 ? -11.987 4.568 10.442 1.00 96.62 73 CYS A C 1
ATOM 568 O O . CYS A 1 73 ? -10.869 4.910 10.808 1.00 96.62 73 CYS A O 1
ATOM 570 N N . ARG A 1 74 ? -12.428 4.717 9.184 1.00 96.50 74 ARG A N 1
ATOM 571 C CA . ARG A 1 74 ? -11.653 5.323 8.090 1.00 96.50 74 ARG A CA 1
ATOM 572 C C . ARG A 1 74 ? -10.333 4.615 7.738 1.00 96.50 74 ARG A C 1
ATOM 574 O O . ARG A 1 74 ? -9.616 5.093 6.867 1.00 96.50 74 ARG A O 1
ATOM 581 N N . ASN A 1 75 ? -10.058 3.434 8.301 1.00 96.31 75 ASN A N 1
ATOM 582 C CA . ASN A 1 75 ? -8.992 2.550 7.819 1.00 96.31 75 ASN A CA 1
ATOM 583 C C . ASN A 1 75 ? -9.287 2.030 6.395 1.00 96.31 75 ASN A C 1
ATOM 585 O O . ASN A 1 75 ? -10.425 2.069 5.927 1.00 96.31 75 ASN A O 1
ATOM 589 N N . ILE A 1 76 ? -8.268 1.483 5.737 1.00 95.19 76 ILE A N 1
ATOM 590 C CA . ILE A 1 76 ? -8.368 0.746 4.473 1.00 95.19 76 ILE A CA 1
ATOM 591 C C . ILE A 1 76 ? -9.338 -0.442 4.612 1.00 95.19 76 ILE A C 1
ATOM 593 O O . ILE A 1 76 ? -9.292 -1.176 5.601 1.00 95.19 76 ILE A O 1
ATOM 597 N N . ALA A 1 77 ? -10.222 -0.617 3.626 1.00 95.75 77 ALA A N 1
ATOM 598 C CA . ALA A 1 77 ? -11.202 -1.699 3.576 1.00 95.75 77 ALA A CA 1
ATOM 599 C C . ALA A 1 77 ? -11.495 -2.164 2.139 1.00 95.75 77 ALA A C 1
ATOM 601 O O . ALA A 1 77 ? -11.614 -1.348 1.221 1.00 95.75 77 ALA A O 1
ATOM 602 N N . GLU A 1 78 ? -11.703 -3.472 1.978 1.00 93.88 78 GLU A N 1
ATOM 603 C CA . GLU A 1 78 ? -12.197 -4.123 0.753 1.00 93.88 78 GLU A CA 1
ATOM 604 C C . GLU A 1 78 ? -13.718 -4.354 0.858 1.00 93.88 78 GLU A C 1
ATOM 606 O O . GLU A 1 78 ? -14.229 -5.471 0.804 1.00 93.88 78 GLU A O 1
ATOM 611 N N . GLY A 1 79 ? -14.455 -3.275 1.125 1.00 92.31 79 GLY A N 1
ATOM 612 C CA . GLY A 1 79 ? -15.882 -3.299 1.440 1.00 92.31 79 GLY A CA 1
ATOM 613 C C . GLY A 1 79 ? -16.279 -2.133 2.352 1.00 92.31 79 GLY A C 1
ATOM 614 O O . GLY A 1 79 ? -15.475 -1.227 2.574 1.00 92.31 79 GLY A O 1
ATOM 615 N N . PRO A 1 80 ? -17.505 -2.129 2.910 1.00 95.12 80 PRO A N 1
ATOM 616 C CA . PRO A 1 80 ? -17.964 -1.039 3.774 1.00 95.12 80 PRO A CA 1
ATOM 617 C C . PRO A 1 80 ? -17.205 -0.966 5.108 1.00 95.12 80 PRO A C 1
ATOM 619 O O . PRO A 1 80 ? -17.041 0.118 5.664 1.00 95.12 80 PRO A O 1
ATOM 622 N N . LEU A 1 81 ? -16.729 -2.103 5.622 1.00 96.88 81 LEU A N 1
ATOM 623 C CA . LEU A 1 81 ? -16.021 -2.202 6.896 1.00 96.88 81 LEU A CA 1
ATOM 624 C C . LEU A 1 81 ? -14.670 -2.892 6.702 1.00 96.88 81 LEU A C 1
ATOM 626 O O . LEU A 1 81 ? -14.550 -3.809 5.893 1.00 96.88 81 LEU A O 1
ATOM 630 N N . CYS A 1 82 ? -13.659 -2.457 7.457 1.00 96.56 82 CYS A N 1
ATOM 631 C CA . CYS A 1 82 ? -12.367 -3.141 7.502 1.00 96.56 82 CYS A CA 1
ATOM 632 C C . CYS A 1 82 ? -12.443 -4.403 8.375 1.00 96.56 82 CYS A C 1
ATOM 634 O O . CYS A 1 82 ? -13.330 -4.536 9.222 1.00 96.56 82 CYS A O 1
ATOM 636 N N . GLU A 1 83 ? -11.463 -5.294 8.225 1.00 95.19 83 GLU A N 1
ATOM 637 C CA . GLU A 1 83 ? -11.389 -6.551 8.981 1.00 95.19 83 GLU A CA 1
ATOM 638 C C . GLU A 1 83 ? -11.394 -6.339 10.502 1.00 95.19 83 GLU A C 1
ATOM 640 O O . GLU A 1 83 ? -11.981 -7.129 11.234 1.00 95.19 83 GLU A O 1
ATOM 645 N N . ILE A 1 84 ? -10.806 -5.238 10.985 1.00 95.69 84 ILE A N 1
ATOM 646 C CA . ILE A 1 84 ? -10.768 -4.922 12.419 1.00 95.69 84 ILE A CA 1
ATOM 647 C C . ILE A 1 84 ? -12.157 -4.545 12.946 1.00 95.69 84 ILE A C 1
ATOM 649 O O . ILE A 1 84 ? -12.535 -4.985 14.025 1.00 95.69 84 ILE A O 1
ATOM 653 N N . CYS A 1 85 ? -12.936 -3.751 12.204 1.00 96.62 85 CYS A N 1
ATOM 654 C CA . CYS A 1 85 ? -14.301 -3.400 12.615 1.00 96.62 85 CYS A CA 1
ATOM 655 C C . CYS A 1 85 ? -15.268 -4.587 12.510 1.00 96.62 85 CYS A C 1
ATOM 657 O O . CYS A 1 85 ? -16.270 -4.612 13.219 1.00 96.62 85 CYS A O 1
ATOM 659 N N . LEU A 1 86 ? -14.981 -5.552 11.631 1.00 96.50 86 LEU A N 1
ATOM 660 C CA . LEU A 1 86 ? -15.776 -6.770 11.470 1.00 96.50 86 LEU A CA 1
ATOM 661 C C . LEU A 1 86 ? -15.476 -7.836 12.531 1.00 96.50 86 LEU A C 1
ATOM 663 O O . LEU A 1 86 ? -16.294 -8.734 12.718 1.00 96.50 86 LEU A O 1
ATOM 667 N N . ASP A 1 87 ? -14.328 -7.766 13.208 1.00 96.44 87 ASP A N 1
ATOM 668 C CA . ASP A 1 87 ? -13.910 -8.773 14.181 1.00 96.44 87 ASP A CA 1
ATOM 669 C C . ASP A 1 87 ? -14.699 -8.648 15.503 1.00 96.44 87 ASP A C 1
ATOM 671 O O . ASP A 1 87 ? -14.464 -7.720 16.284 1.00 96.44 87 ASP A O 1
ATOM 675 N N . PRO A 1 88 ? -15.593 -9.608 15.827 1.00 95.31 88 PRO A N 1
ATOM 676 C CA . PRO A 1 88 ? -16.417 -9.547 17.032 1.00 95.31 88 PRO A CA 1
ATOM 677 C C . PRO A 1 88 ? -15.620 -9.788 18.322 1.00 95.31 88 PRO A C 1
ATOM 679 O O . PRO A 1 88 ? -16.169 -9.661 19.413 1.00 95.31 88 PRO A O 1
ATOM 682 N N . LYS A 1 89 ? -14.343 -10.182 18.228 1.00 95.06 89 LYS A N 1
ATOM 683 C CA . LYS A 1 89 ? -13.472 -10.408 19.391 1.00 95.06 89 LYS A CA 1
ATOM 684 C C . LYS A 1 89 ? -12.794 -9.125 19.876 1.00 95.06 89 LYS A C 1
ATOM 686 O O . LYS A 1 89 ? -12.073 -9.174 20.876 1.00 95.06 89 LYS A O 1
ATOM 691 N N . ARG A 1 90 ? -12.975 -8.008 19.166 1.00 95.31 90 ARG A N 1
ATOM 692 C CA . ARG A 1 90 ? -12.386 -6.711 19.512 1.00 95.31 90 ARG A CA 1
ATOM 693 C C . ARG A 1 90 ? -13.127 -6.048 20.661 1.00 95.31 90 ARG A C 1
ATOM 695 O O . ARG A 1 90 ? -14.341 -6.165 20.798 1.00 95.31 90 ARG A O 1
ATOM 702 N N . ASP A 1 91 ? -12.372 -5.317 21.470 1.00 95.88 91 ASP A N 1
ATOM 703 C CA . ASP A 1 91 ? -12.937 -4.486 22.526 1.00 95.88 91 ASP A CA 1
ATOM 704 C C . ASP A 1 91 ? -13.539 -3.207 21.923 1.00 95.88 91 ASP A C 1
ATOM 706 O O . ASP A 1 91 ? -12.824 -2.327 21.443 1.00 95.88 91 ASP A O 1
ATOM 710 N N . THR A 1 92 ? -14.867 -3.097 21.951 1.00 94.81 92 THR A N 1
ATOM 711 C CA . THR A 1 92 ? -15.601 -1.950 21.398 1.00 94.81 92 THR A CA 1
ATOM 712 C C . THR A 1 92 ? -15.676 -0.755 22.350 1.00 94.81 92 THR A C 1
ATOM 714 O O . THR A 1 92 ? -16.286 0.254 22.004 1.00 94.81 92 THR A O 1
ATOM 717 N N . THR A 1 93 ? -15.107 -0.853 23.555 1.00 96.62 93 THR A N 1
ATOM 718 C CA . THR A 1 93 ? -15.153 0.214 24.570 1.00 96.62 93 THR A CA 1
ATOM 719 C C . THR A 1 93 ? -13.976 1.184 24.475 1.00 96.62 93 THR A C 1
ATOM 721 O O . THR A 1 93 ? -14.043 2.286 25.018 1.00 96.62 93 THR A O 1
ATOM 724 N N . THR A 1 94 ? -12.921 0.803 23.748 1.00 96.06 94 THR A N 1
ATOM 725 C CA . THR A 1 94 ? -11.690 1.585 23.608 1.00 96.06 94 THR A CA 1
ATOM 726 C C . THR A 1 94 ? -11.355 1.816 22.136 1.00 96.06 94 THR A C 1
ATOM 728 O O . THR A 1 94 ? -11.318 0.874 21.343 1.00 96.06 94 THR A O 1
ATOM 731 N N . ILE A 1 95 ? -11.067 3.073 21.781 1.00 97.12 95 ILE A N 1
ATOM 732 C CA . ILE A 1 95 ? -10.650 3.479 20.433 1.00 97.12 95 ILE A CA 1
ATOM 733 C C . ILE A 1 95 ? -9.256 4.105 20.497 1.00 97.12 95 ILE A C 1
ATOM 735 O O . ILE A 1 95 ? -9.027 5.024 21.283 1.00 97.12 95 ILE A O 1
ATOM 739 N N . LEU A 1 96 ? -8.342 3.634 19.649 1.00 96.88 96 LEU A N 1
ATOM 740 C CA . LEU A 1 96 ? -7.017 4.216 19.460 1.00 96.88 96 LEU A CA 1
ATOM 741 C C . LEU A 1 96 ? -6.981 5.041 18.168 1.00 96.88 96 LEU A C 1
ATOM 743 O O . LEU A 1 96 ? -7.154 4.513 17.069 1.00 96.88 96 LEU A O 1
ATOM 747 N N . VAL A 1 97 ? -6.780 6.350 18.316 1.00 97.38 97 VAL A N 1
ATOM 748 C CA . VAL A 1 97 ? -6.721 7.298 17.198 1.00 97.38 97 VAL A CA 1
ATOM 749 C C . VAL A 1 97 ? -5.291 7.369 16.667 1.00 97.38 97 VAL A C 1
ATOM 751 O O . VAL A 1 97 ? -4.355 7.541 17.449 1.00 97.38 97 VAL A O 1
ATOM 754 N N . VAL A 1 98 ? -5.121 7.244 15.355 1.00 96.50 98 VAL A N 1
ATOM 755 C CA . VAL A 1 98 ? -3.833 7.382 14.661 1.00 96.50 98 VAL A CA 1
ATOM 756 C C . VAL A 1 98 ? -3.971 8.331 13.479 1.00 96.50 98 VAL A C 1
ATOM 758 O O . VAL A 1 98 ? -5.072 8.560 13.007 1.00 96.50 98 VAL A O 1
ATOM 761 N N . GLU A 1 99 ? -2.855 8.869 12.995 1.00 95.69 99 GLU A N 1
ATOM 762 C CA . GLU A 1 99 ? -2.851 9.790 11.850 1.00 95.69 99 GLU A CA 1
ATOM 763 C C . GLU A 1 99 ? -2.928 9.061 10.500 1.00 95.69 99 GLU A C 1
ATOM 765 O O . GLU A 1 99 ? -3.541 9.548 9.554 1.00 95.69 99 GLU A O 1
ATOM 770 N N . GLU A 1 100 ? -2.309 7.881 10.396 1.00 94.12 100 GLU A N 1
ATOM 771 C CA . GLU A 1 100 ? -2.211 7.142 9.139 1.00 94.12 100 GLU A CA 1
ATOM 772 C C . GLU A 1 100 ? -2.482 5.639 9.320 1.00 94.12 100 GLU A C 1
ATOM 774 O O . GLU A 1 100 ? -2.130 5.058 10.357 1.00 94.12 100 GLU A O 1
ATOM 779 N N . PRO A 1 101 ? -2.998 4.947 8.280 1.00 93.50 101 PRO A N 1
ATOM 780 C CA . PRO A 1 101 ? -3.173 3.493 8.311 1.00 93.50 101 PRO A CA 1
ATOM 781 C C . PRO A 1 101 ? -1.865 2.736 8.587 1.00 93.50 101 PRO A C 1
ATOM 783 O O . PRO A 1 101 ? -1.872 1.678 9.210 1.00 93.50 101 PRO A O 1
ATOM 786 N N . SER A 1 102 ? -0.728 3.284 8.150 1.00 93.00 102 SER A N 1
ATOM 787 C CA . SER A 1 102 ? 0.610 2.721 8.368 1.00 93.00 102 SER A CA 1
ATOM 788 C C . SER A 1 102 ? 0.917 2.528 9.862 1.00 93.00 102 SER A C 1
ATOM 790 O O . SER A 1 102 ? 1.407 1.471 10.268 1.00 93.00 102 SER A O 1
ATOM 792 N N . THR A 1 103 ? 0.562 3.509 10.699 1.00 94.06 103 THR A N 1
ATOM 793 C CA . THR A 1 103 ? 0.718 3.449 12.157 1.00 94.06 103 THR A CA 1
ATOM 794 C C . THR A 1 103 ? -0.196 2.399 12.777 1.00 94.06 103 THR A C 1
ATOM 796 O O . THR A 1 103 ? 0.247 1.634 13.635 1.00 94.06 103 THR A O 1
ATOM 799 N N . LEU A 1 104 ? -1.446 2.312 12.313 1.00 94.62 104 LEU A N 1
ATOM 800 C CA . LEU A 1 104 ? -2.381 1.272 12.744 1.00 94.62 104 LEU A CA 1
ATOM 801 C C . LEU A 1 104 ? -1.793 -0.124 12.506 1.00 94.62 104 LEU A C 1
ATOM 803 O O . LEU A 1 104 ? -1.743 -0.921 13.443 1.00 94.62 104 LEU A O 1
ATOM 807 N N . TYR A 1 105 ? -1.288 -0.408 11.299 1.00 93.62 105 TYR A N 1
ATOM 808 C CA . TYR A 1 105 ? -0.718 -1.721 10.972 1.00 93.62 105 TYR A CA 1
ATOM 809 C C . TYR A 1 105 ? 0.504 -2.067 11.829 1.00 93.62 105 TYR A C 1
ATOM 811 O O . TYR A 1 105 ? 0.647 -3.213 12.256 1.00 93.62 105 TYR A O 1
ATOM 819 N N . ALA A 1 106 ? 1.356 -1.086 12.136 1.00 94.56 106 ALA A N 1
ATOM 820 C CA . ALA A 1 106 ? 2.499 -1.294 13.022 1.00 94.56 106 ALA A CA 1
ATOM 821 C C . ALA A 1 106 ? 2.066 -1.700 14.445 1.00 94.56 106 ALA A C 1
ATOM 823 O O . ALA A 1 106 ? 2.638 -2.620 15.035 1.00 94.56 106 ALA A O 1
ATOM 824 N N . ILE A 1 107 ? 1.028 -1.053 14.988 1.00 94.94 107 ILE A N 1
ATOM 825 C CA . ILE A 1 107 ? 0.481 -1.380 16.313 1.00 94.94 107 ILE A CA 1
ATOM 826 C C . ILE A 1 107 ? -0.198 -2.750 16.285 1.00 94.94 107 ILE A C 1
ATOM 828 O O . ILE A 1 107 ? 0.045 -3.570 17.171 1.00 94.94 107 ILE A O 1
ATOM 832 N N . GLU A 1 108 ? -1.004 -3.031 15.265 1.00 94.38 108 GLU A N 1
ATOM 833 C CA . GLU A 1 108 ? -1.704 -4.309 15.124 1.00 94.38 108 GLU A CA 1
ATOM 834 C C . GLU A 1 108 ? -0.709 -5.483 15.054 1.00 94.38 108 GLU A C 1
ATOM 836 O O . GLU A 1 108 ? -0.872 -6.495 15.739 1.00 94.38 108 GLU A O 1
ATOM 841 N N . GLN A 1 109 ? 0.401 -5.315 14.327 1.00 94.50 109 GLN A N 1
ATOM 842 C CA . GLN A 1 109 ? 1.460 -6.322 14.232 1.00 94.50 109 GLN A CA 1
ATOM 843 C C . GLN A 1 109 ? 2.138 -6.613 15.581 1.00 94.50 109 GLN A C 1
ATOM 845 O O . GLN A 1 109 ? 2.541 -7.752 15.831 1.00 94.50 109 GLN A O 1
ATOM 850 N N . SER A 1 110 ? 2.218 -5.624 16.478 1.00 94.88 110 SER A N 1
ATOM 851 C CA . SER A 1 110 ? 2.743 -5.820 17.837 1.00 94.88 110 SER A CA 1
ATOM 852 C C . SER A 1 110 ? 1.822 -6.660 18.731 1.00 94.88 110 SER A C 1
ATOM 854 O O . SER A 1 110 ? 2.266 -7.176 19.756 1.00 94.88 110 SER A O 1
ATOM 856 N N . ARG A 1 111 ? 0.537 -6.796 18.364 1.00 92.25 111 ARG A N 1
ATOM 857 C CA . ARG A 1 111 ? -0.523 -7.442 19.161 1.00 92.25 111 ARG A CA 1
ATOM 858 C C . ARG A 1 111 ? -0.717 -6.845 20.562 1.00 92.25 111 ARG A C 1
ATOM 860 O O . ARG A 1 111 ? -1.349 -7.474 21.412 1.00 92.25 111 ARG A O 1
ATOM 867 N N . ALA A 1 112 ? -0.189 -5.645 20.808 1.00 91.56 112 ALA A N 1
ATOM 868 C CA . ALA A 1 112 ? -0.270 -4.963 22.098 1.00 91.56 112 ALA A CA 1
ATOM 869 C C . ALA A 1 112 ? -1.636 -4.302 22.350 1.00 91.56 112 ALA A C 1
ATOM 871 O O . ALA A 1 112 ? -1.933 -3.916 23.477 1.00 91.56 112 ALA A O 1
ATOM 872 N N . PHE A 1 113 ? -2.472 -4.178 21.318 1.00 94.75 113 PHE A N 1
ATOM 873 C CA . PHE A 1 113 ? -3.771 -3.522 21.390 1.00 94.75 113 PHE A CA 1
ATOM 874 C C . PHE A 1 113 ? -4.861 -4.412 20.786 1.00 94.75 113 PHE A C 1
ATOM 876 O O . PHE A 1 113 ? -4.638 -5.086 19.784 1.00 94.75 113 PHE A O 1
ATOM 883 N N . ARG A 1 114 ? -6.037 -4.446 21.424 1.00 94.12 114 ARG A N 1
ATOM 884 C CA . ARG A 1 114 ? -7.192 -5.268 21.008 1.00 94.12 114 ARG A CA 1
ATOM 885 C C . ARG A 1 114 ? -8.487 -4.470 20.832 1.00 94.12 114 ARG A C 1
ATOM 887 O O . ARG A 1 114 ? -9.526 -5.071 20.565 1.00 94.12 114 ARG A O 1
ATOM 894 N N . GLY A 1 115 ? -8.433 -3.152 21.007 1.00 96.00 115 GLY A N 1
ATOM 895 C CA . GLY A 1 115 ? -9.581 -2.279 20.788 1.00 96.00 115 GLY A CA 1
ATOM 896 C C . GLY A 1 115 ? -9.799 -1.963 19.311 1.00 96.00 115 GLY A C 1
ATOM 897 O O . GLY A 1 115 ? -9.201 -2.580 18.423 1.00 96.00 115 GLY A O 1
ATOM 898 N N . LEU A 1 116 ? -10.651 -0.974 19.060 1.00 97.25 116 LEU A N 1
ATOM 899 C CA . LEU A 1 116 ? -10.898 -0.431 17.728 1.00 97.25 116 LEU A CA 1
ATOM 900 C C . LEU A 1 116 ? -9.961 0.742 17.427 1.00 97.25 116 LEU A C 1
ATOM 902 O O . LEU A 1 116 ? -9.336 1.311 18.319 1.00 97.25 116 LEU A O 1
ATOM 906 N N . TYR A 1 117 ? -9.889 1.126 16.158 1.00 97.62 117 TYR A N 1
ATOM 907 C CA . TYR A 1 117 ? -9.076 2.252 15.708 1.00 97.62 117 TYR A CA 1
ATOM 908 C C . TYR A 1 117 ? -9.943 3.364 15.125 1.00 97.62 117 TYR A C 1
ATOM 910 O O . TYR A 1 117 ? -11.099 3.137 14.765 1.00 97.62 117 TYR A O 1
ATOM 918 N N . HIS A 1 118 ? -9.360 4.550 15.000 1.00 97.44 118 HIS A N 1
ATOM 919 C CA . HIS A 1 118 ? -9.832 5.612 14.119 1.00 97.44 118 HIS A CA 1
ATOM 920 C C . HIS A 1 118 ? -8.620 6.233 13.424 1.00 97.44 118 HIS A C 1
ATOM 922 O O . HIS A 1 118 ? -7.606 6.463 14.084 1.00 97.44 118 HIS A O 1
ATOM 928 N N . VAL A 1 119 ? -8.727 6.450 12.115 1.00 95.25 119 VAL A N 1
ATOM 929 C CA . VAL A 1 119 ? -7.677 7.032 11.270 1.00 95.25 119 VAL A CA 1
ATOM 930 C C . VAL A 1 119 ? -8.151 8.364 10.704 1.00 95.25 119 VAL A C 1
ATOM 932 O O . VAL A 1 119 ? -9.222 8.366 10.056 1.00 95.25 119 VAL A O 1
#